Protein AF-A0A1G3K393-F1 (afdb_monomer)

Mean predicted aligned error: 14.32 Å

Structure (mmCIF, N/CA/C/O backbone):
data_AF-A0A1G3K393-F1
#
_entry.id   AF-A0A1G3K393-F1
#
loop_
_atom_site.group_PDB
_atom_site.id
_atom_site.type_symbol
_atom_site.label_atom_id
_atom_site.label_alt_id
_atom_site.label_comp_id
_atom_site.label_asym_id
_atom_site.label_entity_id
_atom_site.label_seq_id
_atom_site.pdbx_PDB_ins_code
_atom_site.Cartn_x
_atom_site.Cartn_y
_atom_site.Cartn_z
_atom_site.occupancy
_atom_site.B_iso_or_equiv
_atom_site.auth_seq_id
_atom_site.auth_comp_id
_atom_site.auth_asym_id
_atom_site.auth_atom_id
_atom_site.pdbx_PDB_model_num
ATOM 1 N N . PHE A 1 1 ? -11.808 -8.055 16.010 1.00 93.06 1 PHE A N 1
ATOM 2 C CA . PHE A 1 1 ? -11.341 -9.454 16.127 1.00 93.06 1 PHE A CA 1
ATOM 3 C C . PHE A 1 1 ? -9.830 -9.492 15.938 1.00 93.06 1 PHE A C 1
ATOM 5 O O . PHE A 1 1 ? -9.291 -8.567 15.343 1.00 93.06 1 PHE A O 1
ATOM 12 N N . LYS A 1 2 ? -9.135 -10.499 16.473 1.00 95.69 2 LYS A N 1
ATOM 13 C CA . LYS A 1 2 ? -7.683 -10.641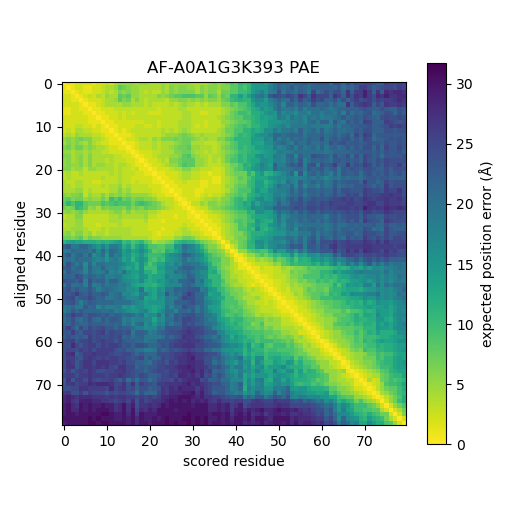 16.293 1.00 95.69 2 LYS A CA 1
ATOM 14 C C . LYS A 1 2 ? -7.395 -11.254 14.919 1.00 95.69 2 LYS A C 1
ATOM 16 O O . LYS A 1 2 ? -7.991 -12.272 14.581 1.00 95.69 2 LYS A O 1
ATOM 21 N N . SER A 1 3 ? -6.506 -10.637 14.150 1.00 92.94 3 SER A N 1
ATOM 22 C CA . SER A 1 3 ? -6.005 -11.137 12.868 1.00 92.94 3 SER A CA 1
ATOM 23 C C . SER A 1 3 ? -4.481 -11.114 12.924 1.00 92.94 3 SER A C 1
ATOM 25 O O . SER A 1 3 ? -3.869 -10.049 12.848 1.00 92.94 3 SER A O 1
ATOM 27 N N . GLY A 1 4 ? -3.860 -12.269 13.173 1.00 93.12 4 GLY A N 1
ATOM 28 C CA . GLY A 1 4 ? -2.432 -12.339 13.497 1.00 93.12 4 GLY A CA 1
ATOM 29 C C . GLY A 1 4 ? -2.097 -11.549 14.768 1.00 93.12 4 GLY A C 1
ATOM 30 O O . GLY A 1 4 ? -2.726 -11.747 15.809 1.00 93.12 4 GLY A O 1
ATOM 31 N N . ASN A 1 5 ? -1.134 -10.630 14.673 1.00 96.12 5 ASN A N 1
ATOM 32 C CA . ASN A 1 5 ? -0.743 -9.725 15.763 1.00 96.12 5 ASN A CA 1
ATOM 33 C C . ASN A 1 5 ? -1.498 -8.384 15.748 1.00 96.12 5 ASN A C 1
ATOM 35 O O . ASN A 1 5 ? -1.105 -7.451 16.442 1.00 96.12 5 ASN A O 1
ATOM 39 N N . SER A 1 6 ? -2.583 -8.281 14.977 1.00 90.00 6 SER A N 1
ATOM 40 C CA . SER A 1 6 ? -3.310 -7.027 14.769 1.00 90.00 6 SER A CA 1
ATOM 41 C C . SER A 1 6 ? -4.784 -7.128 15.173 1.00 90.00 6 SER A C 1
ATOM 43 O O . SER A 1 6 ? -5.388 -8.206 15.172 1.00 90.00 6 SER A O 1
ATOM 45 N N . LEU A 1 7 ? -5.376 -5.978 15.510 1.00 93.00 7 LEU A N 1
ATOM 46 C CA . LEU A 1 7 ? -6.819 -5.813 15.684 1.00 93.00 7 LEU A CA 1
ATOM 47 C C . LEU A 1 7 ? -7.460 -5.492 14.330 1.00 93.00 7 LEU A C 1
ATOM 49 O O . LEU A 1 7 ? -6.986 -4.624 13.607 1.00 93.00 7 LEU A O 1
ATOM 53 N N . ALA A 1 8 ? -8.556 -6.174 14.013 1.00 93.25 8 ALA A N 1
ATOM 54 C CA . ALA A 1 8 ? -9.298 -5.996 12.771 1.00 93.25 8 ALA A CA 1
ATOM 55 C C . ALA A 1 8 ? -10.799 -5.784 13.019 1.00 93.25 8 ALA A C 1
ATOM 57 O O . ALA A 1 8 ? -11.372 -6.288 13.994 1.00 93.25 8 ALA A O 1
ATOM 58 N N . LEU A 1 9 ? -11.447 -5.076 12.095 1.00 92.06 9 LEU A N 1
ATOM 59 C CA . LEU A 1 9 ? -12.893 -4.856 12.044 1.00 92.06 9 LEU A CA 1
ATOM 60 C C . LEU A 1 9 ? -13.483 -5.620 10.854 1.00 92.06 9 LEU A C 1
ATOM 62 O O . LEU A 1 9 ? -12.801 -5.849 9.858 1.00 92.06 9 LEU A O 1
ATOM 66 N N . ARG A 1 10 ? -14.746 -6.043 10.959 1.00 92.81 10 ARG A N 1
ATOM 67 C CA . ARG A 1 10 ? -15.477 -6.635 9.829 1.00 92.81 10 ARG A CA 1
ATOM 68 C C . ARG A 1 10 ? -16.308 -5.548 9.171 1.00 92.81 10 ARG A C 1
ATOM 70 O O . ARG A 1 10 ? -17.077 -4.880 9.856 1.00 92.81 10 ARG A O 1
ATOM 77 N N . LEU A 1 11 ? -16.160 -5.402 7.862 1.00 91.31 11 LEU A N 1
ATOM 78 C CA . LEU A 1 11 ? -16.902 -4.428 7.074 1.00 91.31 11 LEU A CA 1
ATOM 79 C C . LEU A 1 11 ? -17.971 -5.145 6.235 1.00 91.31 11 LEU A C 1
ATOM 81 O O . LEU A 1 11 ? -17.692 -6.218 5.691 1.00 91.31 11 LEU A O 1
ATOM 85 N N . PRO A 1 12 ? -19.195 -4.600 6.124 1.00 92.81 12 PRO A N 1
ATOM 86 C CA . PRO A 1 12 ? -20.217 -5.155 5.246 1.00 92.81 12 PRO A CA 1
ATOM 87 C C . PRO A 1 12 ? -19.776 -5.155 3.778 1.00 92.81 12 PRO A C 1
ATOM 89 O O . PRO A 1 12 ? -19.298 -4.144 3.267 1.00 92.81 12 PRO A O 1
ATOM 92 N N . LYS A 1 13 ? -20.038 -6.255 3.061 1.00 88.62 13 LYS A N 1
ATOM 93 C CA . LYS A 1 13 ? -19.744 -6.376 1.619 1.00 88.62 13 LYS A CA 1
ATOM 94 C C . LYS A 1 13 ? -20.442 -5.301 0.772 1.00 88.62 13 LYS A C 1
ATOM 96 O O . LYS A 1 13 ? -19.916 -4.888 -0.256 1.00 88.62 13 LYS A O 1
ATOM 101 N N . ALA A 1 14 ? -21.602 -4.821 1.225 1.00 91.94 14 ALA A N 1
ATOM 102 C CA . ALA A 1 14 ? -22.384 -3.778 0.560 1.00 91.94 14 ALA A CA 1
ATOM 103 C C . ALA A 1 14 ? -21.651 -2.428 0.434 1.00 91.94 14 ALA A C 1
ATOM 105 O O . ALA A 1 14 ? -22.046 -1.608 -0.385 1.00 91.94 14 ALA A O 1
ATOM 106 N N . LEU A 1 15 ? -20.574 -2.204 1.199 1.00 86.69 15 LEU A N 1
ATOM 107 C CA . LEU A 1 15 ? -19.756 -0.993 1.088 1.00 86.69 15 LEU A CA 1
ATOM 108 C C . LEU A 1 15 ? -18.921 -0.934 -0.202 1.00 86.69 15 LEU A C 1
ATOM 110 O O . LEU A 1 15 ? -18.355 0.111 -0.503 1.00 86.69 15 LEU A O 1
ATOM 114 N N . GLY A 1 16 ? -18.808 -2.036 -0.953 1.00 86.94 16 GLY A N 1
ATOM 115 C CA . GLY A 1 16 ? -18.118 -2.049 -2.249 1.00 86.94 16 GLY A CA 1
ATOM 116 C C . GLY A 1 16 ? -16.597 -1.858 -2.175 1.00 86.94 16 GLY A C 1
ATOM 117 O O . GLY A 1 16 ? -15.965 -1.580 -3.193 1.00 86.94 16 GLY A O 1
ATOM 118 N N . LEU A 1 17 ? -15.994 -2.006 -0.992 1.00 86.69 17 LEU A N 1
ATOM 119 C CA . LEU A 1 17 ? -14.544 -1.939 -0.821 1.00 86.69 17 LEU A CA 1
ATOM 120 C C . LEU A 1 17 ? -13.873 -3.145 -1.489 1.00 86.69 17 LEU A C 1
ATOM 122 O O . LEU A 1 17 ? -14.337 -4.279 -1.358 1.00 86.69 17 LEU A O 1
ATOM 126 N N . LYS A 1 18 ? -12.768 -2.899 -2.197 1.00 85.50 18 LYS A N 1
ATOM 127 C CA . LYS A 1 18 ? -11.975 -3.958 -2.827 1.00 85.50 18 LYS A CA 1
ATOM 128 C C . LYS A 1 18 ? -11.089 -4.637 -1.785 1.00 85.50 18 LYS A C 1
ATOM 130 O O . LYS A 1 18 ? -10.428 -3.966 -0.995 1.00 85.50 18 LYS A O 1
ATOM 135 N N . GLU A 1 19 ? -11.052 -5.964 -1.8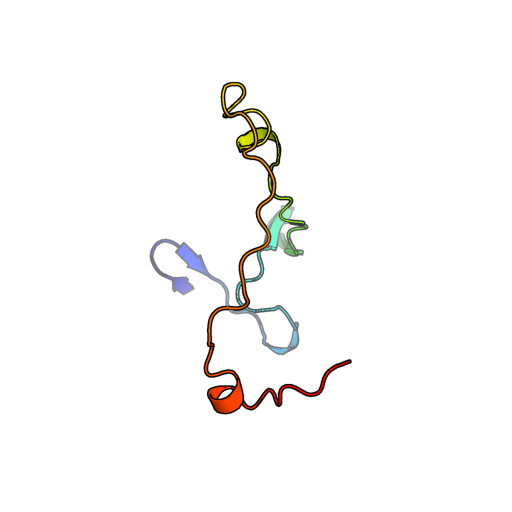04 1.00 84.50 19 GLU A N 1
ATOM 136 C CA . GLU A 1 19 ? -10.114 -6.729 -0.981 1.00 84.50 19 GLU A CA 1
ATOM 137 C C . GLU A 1 19 ? -8.667 -6.364 -1.344 1.00 84.50 19 GLU A C 1
ATOM 139 O O . GLU A 1 19 ? -8.342 -6.158 -2.513 1.00 84.50 19 GLU A O 1
ATOM 144 N N . GLY A 1 20 ? -7.804 -6.234 -0.334 1.00 84.62 20 GLY A N 1
ATOM 145 C CA . GLY A 1 20 ? -6.413 -5.809 -0.521 1.00 84.62 20 GLY A CA 1
ATOM 146 C C . GLY A 1 20 ? -6.220 -4.313 -0.807 1.00 84.62 20 GLY A C 1
ATOM 147 O O . GLY A 1 20 ? -5.083 -3.893 -1.012 1.00 84.62 20 GLY A O 1
ATOM 148 N N . ALA A 1 21 ? -7.287 -3.504 -0.807 1.00 87.06 21 ALA A N 1
ATOM 149 C CA . ALA A 1 21 ? -7.163 -2.053 -0.903 1.00 87.06 21 ALA A CA 1
ATOM 150 C C . ALA A 1 21 ? -6.523 -1.465 0.363 1.00 87.06 21 ALA A C 1
ATOM 152 O O . ALA A 1 21 ? -6.878 -1.818 1.489 1.00 87.06 21 ALA A O 1
ATOM 153 N N . GLU A 1 22 ? -5.592 -0.540 0.160 1.00 89.38 22 GLU A N 1
ATOM 154 C CA . GLU A 1 22 ? -4.966 0.229 1.230 1.00 89.38 22 GLU A CA 1
ATOM 155 C C . GLU A 1 22 ? -5.861 1.423 1.593 1.00 89.38 22 GLU A C 1
ATOM 157 O O . GLU A 1 22 ? -6.411 2.090 0.712 1.00 89.38 22 GLU A O 1
ATOM 162 N N . MET A 1 23 ? -6.039 1.679 2.889 1.00 90.56 23 MET A N 1
ATOM 163 C CA . MET A 1 23 ? -6.967 2.689 3.406 1.00 90.56 23 MET A CA 1
ATOM 164 C C . MET A 1 23 ? -6.248 3.566 4.431 1.00 90.56 23 MET A C 1
ATOM 166 O O . MET A 1 23 ? -5.517 3.060 5.282 1.00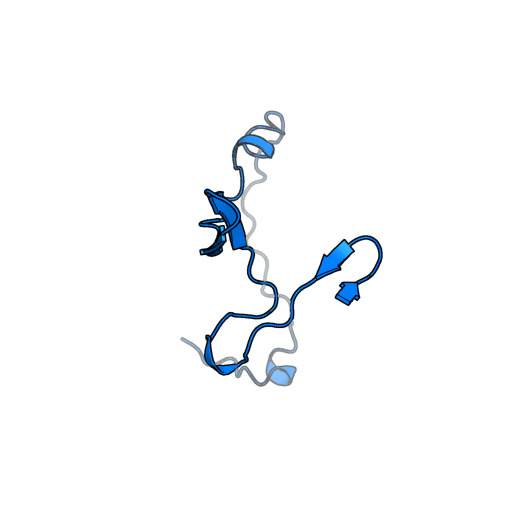 90.56 23 MET A O 1
ATOM 170 N N . THR A 1 24 ? -6.493 4.870 4.385 1.00 91.88 24 THR A N 1
ATOM 171 C CA . THR A 1 24 ? -6.043 5.818 5.407 1.00 91.88 24 THR A CA 1
ATOM 172 C C . THR A 1 24 ? -7.079 5.861 6.521 1.00 91.88 24 THR A C 1
ATOM 174 O O . THR A 1 24 ? -8.243 6.139 6.248 1.00 91.88 24 THR A O 1
ATOM 177 N N . LEU A 1 25 ? -6.666 5.614 7.765 1.00 91.56 25 LEU A N 1
ATOM 178 C CA . LEU A 1 25 ? -7.514 5.741 8.952 1.00 91.56 25 LEU A CA 1
ATOM 179 C C . LEU A 1 25 ? -7.241 7.083 9.639 1.00 91.56 25 LEU A C 1
ATOM 181 O O . LEU A 1 25 ? -6.088 7.390 9.944 1.00 91.56 25 LEU A O 1
ATOM 185 N N . ARG A 1 26 ? -8.286 7.862 9.914 1.00 93.00 26 ARG A N 1
ATOM 186 C CA . A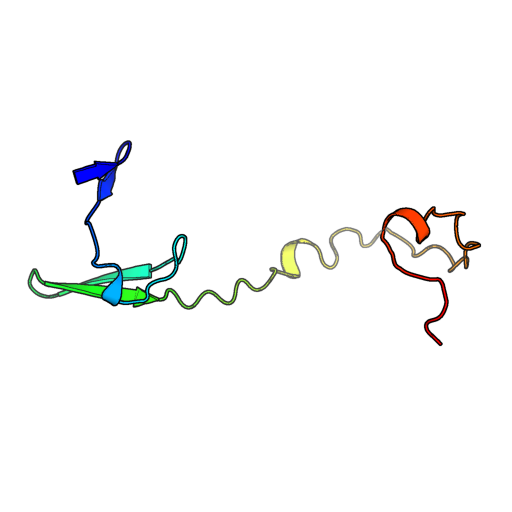RG A 1 26 ? -8.209 9.079 10.731 1.00 93.00 26 ARG A CA 1
ATOM 187 C C . ARG A 1 26 ? -9.057 8.906 11.983 1.00 93.00 26 ARG A C 1
ATOM 189 O O . ARG A 1 26 ? -10.149 8.347 11.921 1.00 93.00 26 ARG A O 1
ATOM 196 N N . GLU A 1 27 ? -8.530 9.368 13.109 1.00 93.25 27 GLU A N 1
ATOM 197 C CA . GLU A 1 27 ? -9.237 9.409 14.387 1.00 93.25 27 GLU A CA 1
ATOM 198 C C . GLU A 1 27 ? -9.567 10.865 14.713 1.00 93.25 27 GLU A C 1
ATOM 200 O O . GLU A 1 27 ? -8.684 11.720 14.705 1.00 93.25 27 GLU A O 1
ATOM 205 N N . GLU A 1 28 ? -10.846 11.144 14.952 1.00 91.00 28 GLU A N 1
ATOM 206 C CA . GLU A 1 28 ? -11.334 12.451 15.380 1.00 91.00 28 GLU A CA 1
ATOM 207 C C . GLU A 1 28 ? -12.388 12.273 16.472 1.00 91.00 28 GLU A C 1
ATOM 209 O O . GLU A 1 28 ? -13.470 11.731 16.233 1.00 91.00 28 GLU A O 1
ATOM 214 N N . GLN A 1 29 ? -12.091 12.762 17.679 1.00 91.50 29 GLN A N 1
ATOM 215 C CA . GLN A 1 29 ? -13.016 12.751 18.821 1.00 91.50 29 GLN A CA 1
ATOM 216 C C . GLN A 1 29 ? -13.585 11.349 19.123 1.00 91.50 29 GLN A C 1
ATOM 218 O O . GLN A 1 29 ? -14.772 11.194 19.418 1.00 91.50 29 GLN A O 1
ATOM 223 N N . GLY A 1 30 ? -12.757 10.307 19.008 1.00 90.81 30 GLY A N 1
ATOM 224 C CA . GLY A 1 30 ? -13.164 8.918 19.219 1.00 90.81 30 GLY A CA 1
ATOM 225 C C . GLY A 1 30 ? -13.958 8.299 18.064 1.00 90.81 30 GLY A C 1
ATOM 226 O O . GLY A 1 30 ? -14.430 7.167 18.189 1.00 90.81 30 GLY A O 1
ATOM 227 N N . LYS A 1 31 ? -14.116 9.003 16.937 1.00 91.38 31 LYS A N 1
ATOM 228 C CA . LYS A 1 31 ? -14.662 8.453 15.693 1.00 91.38 31 LYS A CA 1
ATOM 229 C C . LYS A 1 31 ? -13.527 8.108 14.742 1.00 91.38 31 LYS A C 1
ATOM 231 O O . LYS A 1 31 ? -12.570 8.861 14.606 1.00 91.38 31 LYS A O 1
ATOM 236 N N . TYR A 1 32 ? -13.680 6.989 14.046 1.00 91.06 32 TYR A N 1
ATOM 237 C CA . TYR A 1 32 ? -12.742 6.554 13.020 1.00 91.06 32 TYR A CA 1
ATOM 238 C C . TYR A 1 32 ? -13.365 6.737 11.639 1.00 91.06 32 TYR A C 1
ATOM 240 O O . TYR A 1 32 ? -14.415 6.154 11.358 1.00 91.06 32 TYR A O 1
ATOM 248 N N . SER A 1 33 ? -12.719 7.519 10.779 1.00 91.12 33 SER A N 1
ATOM 249 C CA . SER A 1 33 ? -13.045 7.619 9.356 1.00 91.12 33 SER A CA 1
ATOM 250 C C . SER A 1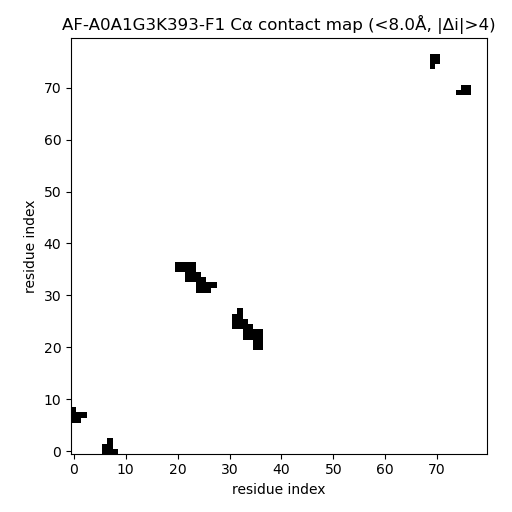 33 ? -11.964 6.927 8.531 1.00 91.12 33 SER A C 1
ATOM 252 O O . SER A 1 33 ? -10.790 6.904 8.907 1.00 91.12 33 SER A O 1
ATOM 254 N N . PHE A 1 34 ? -12.367 6.305 7.424 1.00 90.69 34 PHE A N 1
ATOM 255 C CA . PHE A 1 34 ? -11.444 5.644 6.513 1.00 90.69 34 PHE A CA 1
ATOM 256 C C . PHE A 1 34 ? -11.721 6.044 5.070 1.00 90.69 34 PHE A C 1
ATOM 258 O O . PHE A 1 34 ? -12.869 6.086 4.631 1.00 90.69 34 PHE A O 1
ATOM 265 N N . GLU A 1 35 ? -10.652 6.302 4.330 1.00 90.06 35 GLU A N 1
ATOM 266 C CA . GLU A 1 35 ? -10.694 6.710 2.927 1.00 90.06 35 GLU A CA 1
ATOM 267 C C . GLU A 1 35 ? -9.673 5.889 2.131 1.00 90.06 35 GLU A C 1
ATOM 269 O O . GLU A 1 35 ? -8.648 5.497 2.699 1.00 90.06 35 GLU A O 1
ATOM 274 N N . PRO A 1 36 ? -9.908 5.603 0.836 1.00 89.06 36 PRO A N 1
ATOM 275 C CA . PRO A 1 36 ? -8.913 4.943 -0.001 1.00 89.06 36 PRO A CA 1
ATOM 276 C C . PRO A 1 36 ? -7.579 5.688 0.046 1.00 89.06 36 PRO A C 1
ATOM 278 O O . PRO A 1 36 ? -7.525 6.897 -0.191 1.00 89.06 36 PRO A O 1
ATOM 281 N N . ALA A 1 37 ? -6.493 4.974 0.335 1.00 86.69 37 ALA A N 1
ATOM 282 C CA . ALA A 1 37 ? -5.167 5.562 0.264 1.00 86.69 37 ALA A CA 1
ATOM 283 C C . ALA A 1 37 ? -4.872 5.875 -1.209 1.00 86.69 37 ALA A C 1
ATOM 285 O O . ALA A 1 37 ? -4.803 4.971 -2.045 1.00 86.69 37 ALA A O 1
ATOM 286 N N . HIS A 1 38 ? -4.732 7.157 -1.550 1.00 69.50 38 HIS A N 1
ATOM 287 C CA . HIS A 1 38 ? -4.346 7.574 -2.893 1.00 69.50 38 HIS A CA 1
ATOM 288 C C . HIS A 1 38 ? -2.880 7.191 -3.122 1.00 69.50 38 HIS A C 1
ATOM 290 O O . HIS A 1 38 ? -1.968 7.975 -2.873 1.00 69.50 38 HIS A O 1
ATOM 296 N N . SER A 1 39 ? -2.645 5.950 -3.546 1.00 61.03 39 SER A N 1
ATOM 297 C CA . SER A 1 39 ? -1.334 5.487 -3.978 1.00 61.03 39 SER A CA 1
ATOM 298 C C . SER A 1 39 ? -1.378 5.182 -5.469 1.00 61.03 39 SER A C 1
ATOM 300 O O . SER A 1 39 ? -1.480 4.041 -5.916 1.00 61.03 39 SER A O 1
ATOM 302 N N . GLU A 1 40 ? -1.231 6.227 -6.284 1.00 62.22 40 GLU A N 1
ATOM 303 C CA . GLU A 1 40 ? -0.525 6.029 -7.545 1.00 62.22 40 GLU A CA 1
ATOM 304 C C . GLU A 1 40 ? 0.880 5.556 -7.162 1.00 62.22 40 GLU A C 1
ATOM 306 O O . GLU A 1 40 ? 1.748 6.365 -6.828 1.00 62.22 40 GLU A O 1
ATOM 311 N N . ARG A 1 41 ? 1.098 4.235 -7.112 1.00 63.47 41 ARG A N 1
ATOM 312 C CA . ARG A 1 41 ? 2.429 3.654 -6.918 1.00 63.47 41 ARG A CA 1
ATOM 313 C C . ARG A 1 41 ? 3.261 3.996 -8.147 1.00 63.47 41 ARG A C 1
ATOM 315 O O . ARG A 1 41 ? 3.380 3.205 -9.078 1.00 63.47 41 ARG A O 1
ATOM 322 N N . LYS A 1 42 ? 3.804 5.210 -8.169 1.00 72.00 42 LYS A N 1
ATOM 323 C CA . LYS A 1 42 ? 4.777 5.630 -9.165 1.00 72.00 42 LYS A CA 1
ATOM 324 C C . LYS A 1 42 ? 6.042 4.841 -8.893 1.00 72.00 42 LYS A C 1
ATOM 326 O O . LYS A 1 42 ? 6.541 4.806 -7.768 1.00 72.00 42 LYS A O 1
ATOM 331 N N . ILE A 1 43 ? 6.527 4.166 -9.927 1.00 75.75 43 ILE A N 1
ATOM 332 C CA . ILE A 1 43 ? 7.849 3.565 -9.882 1.00 75.75 43 ILE A CA 1
ATOM 333 C C . ILE A 1 43 ? 8.828 4.723 -9.688 1.00 75.75 43 ILE A C 1
ATOM 335 O O . ILE A 1 43 ? 8.850 5.666 -10.478 1.00 75.75 43 ILE A O 1
ATOM 339 N N . ASP A 1 44 ? 9.610 4.667 -8.617 1.00 80.06 44 ASP A N 1
ATOM 340 C CA . ASP A 1 44 ? 10.635 5.666 -8.351 1.00 80.06 44 ASP A CA 1
ATOM 341 C C . ASP A 1 44 ? 11.807 5.467 -9.320 1.00 80.06 44 ASP A C 1
ATOM 343 O O . ASP A 1 44 ? 12.707 4.654 -9.093 1.00 80.06 44 ASP A O 1
ATOM 347 N N . VAL A 1 45 ? 11.762 6.209 -10.428 1.00 81.81 45 VAL A N 1
ATOM 348 C CA . VAL A 1 45 ? 12.746 6.153 -11.515 1.00 81.81 45 VAL A CA 1
ATOM 349 C C . VAL A 1 45 ? 14.152 6.513 -11.032 1.00 81.81 45 VAL A C 1
ATOM 351 O O . VAL A 1 45 ? 15.135 5.972 -11.537 1.00 81.81 45 VAL A O 1
ATOM 354 N N . SER A 1 46 ? 14.267 7.346 -9.991 1.00 80.56 46 SER A N 1
ATOM 355 C CA . SER A 1 46 ? 15.559 7.769 -9.435 1.00 80.56 46 SER A CA 1
ATOM 356 C C . SER A 1 46 ? 16.369 6.614 -8.837 1.00 80.56 46 SER A C 1
ATOM 358 O O . SER A 1 46 ? 17.596 6.689 -8.737 1.00 80.56 46 SER A O 1
ATOM 360 N N . LYS A 1 47 ? 15.708 5.509 -8.468 1.00 81.44 47 LYS A N 1
ATOM 361 C CA . LYS A 1 47 ? 16.386 4.343 -7.890 1.00 81.44 47 LYS A CA 1
ATOM 362 C C . LYS A 1 47 ? 17.215 3.561 -8.901 1.00 81.44 47 LYS A C 1
ATOM 364 O O . LYS A 1 47 ? 18.158 2.894 -8.482 1.00 81.44 47 LYS A O 1
ATOM 369 N N . PHE A 1 48 ? 16.895 3.638 -10.192 1.00 83.12 48 PHE A N 1
ATOM 370 C CA . PHE A 1 48 ? 17.565 2.840 -11.225 1.00 83.12 48 PHE A CA 1
ATOM 371 C C . PHE A 1 48 ? 18.098 3.657 -12.405 1.00 83.12 48 PHE A C 1
ATOM 373 O O . PHE A 1 48 ? 19.112 3.270 -12.987 1.00 83.12 48 PHE A O 1
ATOM 380 N N . ALA A 1 49 ? 17.485 4.791 -12.750 1.00 83.75 49 ALA A N 1
ATOM 381 C CA . ALA A 1 49 ? 17.996 5.640 -13.818 1.00 83.75 49 ALA A CA 1
ATOM 382 C C . ALA A 1 49 ? 19.392 6.178 -13.460 1.00 83.75 49 ALA A C 1
ATOM 384 O O . ALA A 1 49 ? 19.597 6.755 -12.394 1.00 83.75 49 ALA A O 1
ATOM 385 N N . GLY A 1 50 ? 20.366 5.959 -14.348 1.00 80.31 50 GLY A N 1
ATOM 386 C CA . GLY A 1 50 ? 21.738 6.447 -14.179 1.00 80.31 50 GLY A CA 1
ATOM 387 C C . GLY A 1 50 ? 22.608 5.660 -13.192 1.00 80.31 50 GLY A C 1
ATOM 388 O O . GLY A 1 50 ? 23.706 6.107 -12.880 1.00 80.31 50 GLY A O 1
ATOM 389 N N . LYS A 1 51 ? 22.171 4.489 -12.700 1.00 85.06 51 LYS A N 1
ATOM 390 C CA . LYS A 1 51 ? 22.987 3.643 -11.803 1.00 85.06 51 LYS A CA 1
ATOM 391 C C . LYS A 1 51 ? 24.127 2.890 -12.497 1.00 85.06 51 LYS A C 1
ATOM 393 O O . LYS A 1 51 ? 25.007 2.398 -11.800 1.00 85.06 51 LYS A O 1
ATOM 398 N N . ALA A 1 52 ? 24.127 2.821 -13.827 1.00 85.44 52 ALA A N 1
ATOM 399 C CA . ALA A 1 52 ? 25.179 2.191 -14.625 1.00 85.44 52 ALA A CA 1
ATOM 400 C C . ALA A 1 52 ? 25.694 3.150 -15.720 1.00 85.44 52 ALA A C 1
ATOM 402 O O . ALA A 1 52 ? 25.477 2.902 -16.902 1.00 85.44 52 ALA A O 1
ATOM 403 N N . PRO A 1 53 ? 26.350 4.269 -15.353 1.00 83.50 53 PRO A N 1
ATOM 404 C CA . PRO A 1 53 ? 26.870 5.246 -16.316 1.00 83.50 53 PRO A CA 1
ATOM 405 C C . PRO A 1 53 ? 28.033 4.710 -17.165 1.00 83.50 53 PRO A C 1
ATOM 407 O O . PRO A 1 53 ? 28.360 5.300 -18.185 1.00 83.50 53 PRO A O 1
ATOM 410 N N . TRP A 1 54 ? 28.659 3.608 -16.743 1.00 85.38 54 TRP A N 1
ATOM 411 C CA . TRP A 1 54 ? 29.733 2.920 -17.467 1.00 85.38 54 TRP A CA 1
ATOM 412 C C . TRP A 1 54 ? 29.219 1.897 -18.491 1.00 85.38 54 TRP A C 1
ATOM 414 O O . TRP A 1 54 ? 30.024 1.243 -19.148 1.00 85.38 54 TRP A O 1
ATOM 424 N N . LEU A 1 55 ? 27.901 1.679 -18.568 1.00 86.38 55 LEU A N 1
ATOM 425 C CA . LEU A 1 55 ? 27.318 0.710 -19.486 1.00 86.38 55 LEU A CA 1
ATOM 426 C C . LEU A 1 55 ? 27.107 1.373 -20.847 1.00 86.38 55 LEU A C 1
ATOM 428 O O . LEU A 1 55 ? 26.212 2.202 -21.008 1.00 86.38 55 LEU A O 1
ATOM 432 N N . GLU A 1 56 ? 27.923 0.993 -21.825 1.00 85.50 56 GLU A N 1
ATOM 433 C CA . GLU A 1 56 ? 27.717 1.405 -23.210 1.00 85.50 56 GLU A CA 1
ATOM 434 C C . GLU A 1 56 ? 26.6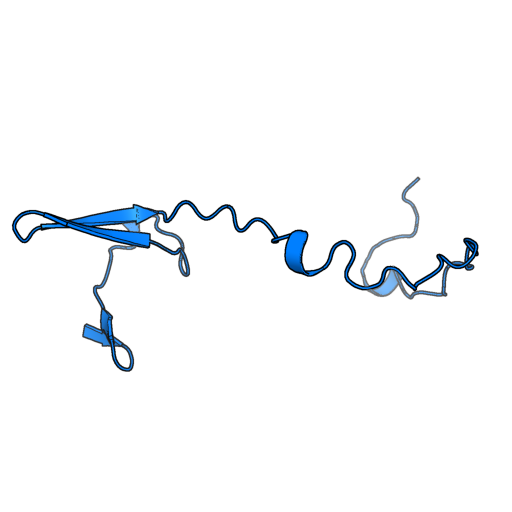08 0.551 -23.846 1.00 85.50 56 GLU A C 1
ATOM 436 O O . GLU A 1 56 ? 26.611 -0.677 -23.694 1.00 85.50 56 GLU A O 1
ATOM 441 N N . PRO A 1 57 ? 25.633 1.167 -24.540 1.00 81.25 57 PRO A N 1
ATOM 442 C CA . PRO A 1 57 ? 24.634 0.412 -25.271 1.00 81.25 57 PRO A CA 1
ATOM 443 C C . PRO A 1 57 ? 25.316 -0.384 -26.383 1.00 81.25 57 PRO A C 1
ATOM 445 O O . PRO A 1 57 ? 26.021 0.180 -27.220 1.00 81.25 57 PRO A O 1
ATOM 448 N N . LEU A 1 58 ? 25.074 -1.693 -26.406 1.00 85.75 58 LEU A N 1
ATOM 449 C CA . LEU A 1 58 ? 25.461 -2.521 -27.541 1.00 85.75 58 LEU A CA 1
ATOM 450 C C . LEU A 1 58 ? 24.705 -2.057 -28.798 1.00 85.75 58 LEU A C 1
ATOM 452 O O . LEU A 1 58 ? 23.566 -1.583 -28.686 1.00 85.75 58 LEU A O 1
ATOM 456 N N . PRO A 1 59 ? 25.310 -2.182 -29.994 1.00 87.94 59 PRO A N 1
ATOM 457 C CA . PRO A 1 59 ? 24.594 -1.948 -31.238 1.00 87.94 59 PRO A CA 1
ATOM 458 C C . PRO A 1 59 ? 23.347 -2.832 -31.284 1.00 87.94 59 PRO A C 1
ATOM 460 O O . PRO A 1 59 ? 23.356 -3.978 -30.834 1.00 87.94 59 PRO A O 1
ATOM 463 N N . ARG A 1 60 ? 22.252 -2.274 -31.804 1.00 84.50 60 ARG A N 1
ATOM 464 C CA . ARG A 1 60 ? 21.014 -3.026 -31.977 1.00 84.50 60 ARG A CA 1
ATOM 465 C C . ARG A 1 60 ? 21.255 -4.136 -32.997 1.00 84.50 60 ARG A C 1
ATOM 467 O O . ARG A 1 60 ? 21.493 -3.845 -34.165 1.00 84.50 60 ARG A O 1
ATOM 474 N N . GLU A 1 61 ? 21.127 -5.375 -32.550 1.00 87.88 61 GLU A N 1
ATOM 475 C CA . GLU A 1 61 ? 20.976 -6.537 -33.416 1.00 87.88 61 GLU A CA 1
ATOM 476 C C . GLU A 1 61 ? 19.497 -6.921 -33.421 1.00 87.88 61 GLU A C 1
ATOM 478 O O . GLU A 1 61 ? 18.888 -7.116 -32.364 1.00 87.88 61 GLU A O 1
ATOM 483 N N . ASP A 1 62 ? 18.894 -6.965 -34.607 1.00 83.38 62 ASP A N 1
ATOM 484 C CA . ASP A 1 62 ? 17.582 -7.577 -34.763 1.00 83.38 62 ASP A CA 1
ATOM 485 C C . ASP A 1 62 ? 17.801 -9.093 -34.801 1.00 83.38 62 ASP A C 1
ATOM 487 O O . ASP A 1 62 ? 18.505 -9.616 -35.663 1.00 83.38 62 ASP A O 1
ATOM 491 N N . PHE A 1 63 ? 17.249 -9.789 -33.812 1.00 83.12 63 PHE A N 1
ATOM 492 C CA . PHE A 1 63 ? 17.281 -11.244 -33.758 1.00 83.12 63 PHE A CA 1
ATOM 493 C C . PHE A 1 63 ? 16.118 -11.806 -34.568 1.00 83.12 63 PHE A C 1
ATOM 495 O O . PHE A 1 63 ? 15.019 -11.245 -34.539 1.00 83.12 63 PHE A O 1
ATOM 502 N N . ASP A 1 64 ? 16.344 -12.938 -35.231 1.00 84.56 64 ASP A N 1
ATOM 503 C CA . ASP A 1 64 ? 15.254 -13.705 -35.824 1.00 84.56 64 ASP A CA 1
ATOM 504 C C . ASP A 1 64 ? 14.241 -14.103 -34.746 1.00 84.56 64 ASP A C 1
ATOM 506 O O . ASP A 1 64 ? 14.599 -14.421 -33.602 1.00 84.56 64 ASP A O 1
ATOM 510 N N . ASP A 1 65 ? 12.962 -14.102 -35.122 1.00 77.56 65 ASP A N 1
ATOM 511 C CA . ASP A 1 65 ? 11.897 -14.549 -34.237 1.00 77.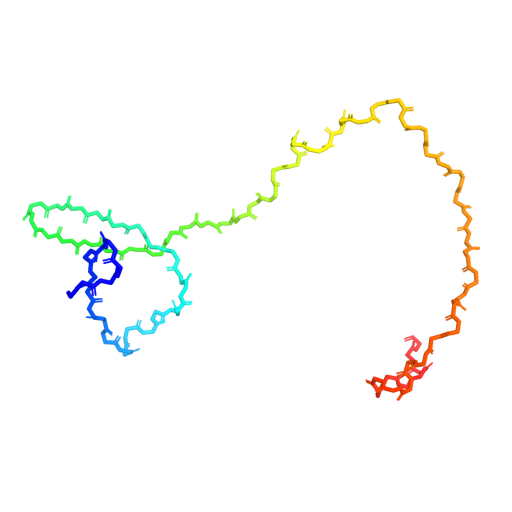56 65 ASP A CA 1
ATOM 512 C C . ASP A 1 65 ? 12.158 -16.004 -33.840 1.00 77.56 65 ASP A C 1
ATOM 514 O O . ASP A 1 65 ? 12.162 -16.923 -34.662 1.00 77.56 65 ASP A O 1
ATOM 518 N N . SER A 1 66 ? 12.404 -16.215 -32.547 1.00 78.88 66 SER A N 1
ATOM 519 C CA . SER A 1 66 ? 12.601 -17.555 -32.007 1.00 78.88 66 SER A CA 1
ATOM 520 C C . SER A 1 66 ? 11.358 -18.398 -32.312 1.00 78.88 66 SER A C 1
ATOM 522 O O . SER A 1 66 ? 10.243 -17.906 -32.094 1.00 78.88 66 SER A O 1
ATOM 524 N N . PRO A 1 67 ? 11.510 -19.652 -32.784 1.00 81.19 67 PRO A N 1
ATOM 525 C CA . PRO A 1 67 ? 10.374 -20.532 -32.995 1.00 81.19 67 PRO A CA 1
ATOM 526 C C . PRO A 1 67 ? 9.673 -20.736 -31.651 1.00 81.19 67 PRO A C 1
ATOM 528 O O . PRO A 1 67 ? 10.176 -21.405 -30.750 1.00 81.19 67 PRO A O 1
ATOM 531 N N . ARG A 1 68 ? 8.525 -20.082 -31.501 1.00 78.75 68 ARG A N 1
ATOM 532 C CA . ARG A 1 68 ? 7.665 -20.168 -30.327 1.00 78.75 68 ARG A CA 1
ATOM 533 C C . ARG A 1 68 ? 6.396 -20.881 -30.744 1.00 78.75 68 ARG A C 1
ATOM 535 O O . ARG A 1 68 ? 5.786 -20.527 -31.752 1.00 78.75 68 ARG A O 1
ATOM 542 N N . ASP A 1 69 ? 5.960 -21.821 -29.918 1.00 81.62 69 ASP A N 1
ATOM 543 C CA . ASP A 1 69 ? 4.718 -22.561 -30.119 1.00 81.62 69 ASP A CA 1
ATOM 544 C C . ASP A 1 69 ? 3.494 -21.699 -29.758 1.00 81.62 69 ASP A C 1
ATOM 546 O O . ASP A 1 69 ? 2.688 -22.042 -28.893 1.00 81.62 69 ASP A O 1
ATOM 550 N N . TRP A 1 70 ? 3.339 -20.543 -30.413 1.00 76.62 70 TRP A N 1
ATOM 551 C CA . TRP A 1 70 ? 2.225 -19.608 -30.204 1.00 76.62 70 TRP A CA 1
ATOM 552 C C . TRP A 1 70 ? 0.854 -20.274 -30.393 1.00 76.62 70 TRP A C 1
ATOM 554 O O . TRP A 1 70 ? -0.120 -19.896 -29.740 1.00 76.62 70 TRP A O 1
ATOM 564 N N . HIS A 1 71 ? 0.806 -21.324 -31.215 1.00 73.75 71 HIS A N 1
ATOM 565 C CA . HIS A 1 71 ? -0.363 -22.172 -31.435 1.00 73.75 71 HIS A CA 1
ATOM 566 C C . HIS A 1 71 ? -0.873 -22.869 -30.162 1.00 73.75 71 HIS A C 1
ATOM 568 O O . HIS A 1 71 ? -2.063 -23.148 -30.061 1.00 73.75 71 HIS A O 1
ATOM 574 N N . LEU A 1 72 ? -0.022 -23.097 -29.155 1.00 75.94 72 LEU A N 1
ATOM 575 C CA . LEU A 1 72 ? -0.443 -23.655 -27.862 1.00 75.94 72 LEU A CA 1
ATOM 576 C C . LEU A 1 72 ? -1.196 -22.639 -26.991 1.00 75.94 72 LEU A C 1
ATOM 578 O O . LEU A 1 72 ? -1.881 -23.021 -26.046 1.00 75.94 72 LEU A O 1
ATOM 582 N N . LEU A 1 73 ? -1.081 -21.347 -27.309 1.00 73.25 73 LEU A N 1
ATOM 583 C CA . LEU A 1 73 ? -1.757 -20.249 -26.615 1.00 73.25 73 LEU A CA 1
ATOM 584 C C . LEU A 1 73 ? -3.020 -19.774 -27.355 1.00 73.25 73 LEU A C 1
ATOM 586 O O . LEU A 1 73 ? -3.609 -18.772 -26.955 1.00 73.25 73 LEU A O 1
ATOM 590 N N . GLY A 1 74 ? -3.430 -20.461 -28.431 1.00 69.25 74 GLY A N 1
ATOM 591 C CA . GLY A 1 74 ? -4.599 -20.090 -29.239 1.00 69.25 74 GLY A CA 1
ATOM 592 C C . GLY A 1 74 ? -4.455 -18.746 -29.961 1.00 69.25 74 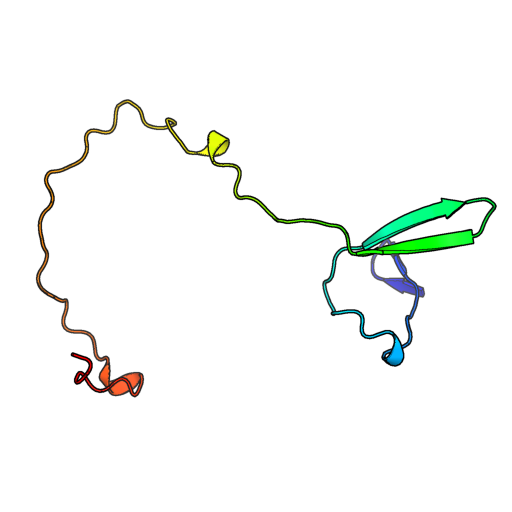GLY A C 1
ATOM 593 O O . GLY A 1 74 ? -5.457 -18.121 -30.30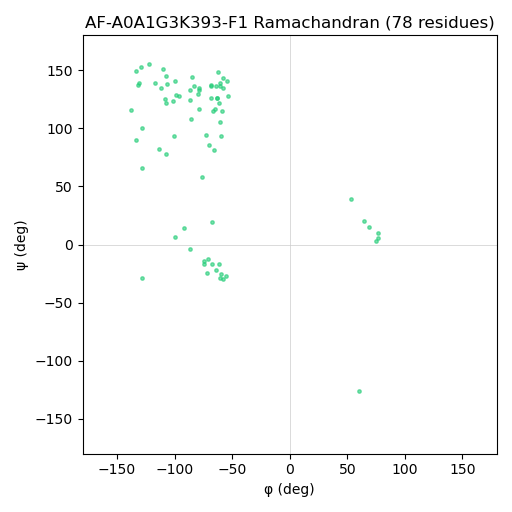1 1.00 69.25 74 GLY A O 1
ATOM 594 N N . ARG A 1 75 ? -3.218 -18.263 -30.143 1.00 64.31 75 ARG A N 1
ATOM 595 C CA . ARG A 1 75 ? -2.924 -17.042 -30.895 1.00 64.31 75 ARG A CA 1
ATOM 596 C C . ARG A 1 75 ? -2.448 -17.441 -32.281 1.00 64.31 75 ARG A C 1
ATOM 598 O O . ARG A 1 75 ? -1.270 -17.723 -32.488 1.00 64.31 75 ARG A O 1
ATOM 605 N N . ASP A 1 76 ? -3.383 -17.490 -33.213 1.00 63.19 76 ASP A N 1
ATOM 606 C CA . ASP A 1 76 ? -3.085 -17.773 -34.609 1.00 63.19 76 ASP A CA 1
ATOM 607 C C . ASP A 1 76 ? -2.217 -16.635 -35.162 1.00 63.19 76 ASP A C 1
ATOM 609 O O . ASP A 1 76 ? -2.465 -15.458 -34.889 1.00 63.19 76 ASP A O 1
ATOM 613 N N . ALA A 1 77 ? -1.176 -16.976 -35.923 1.00 58.19 77 ALA A N 1
ATOM 614 C CA . ALA A 1 77 ? -0.158 -16.053 -36.436 1.00 58.19 77 ALA A CA 1
ATOM 615 C C . ALA A 1 77 ? -0.674 -15.043 -37.492 1.00 58.19 77 ALA A C 1
ATOM 617 O O . ALA A 1 77 ? 0.108 -14.476 -38.250 1.00 58.19 77 ALA A O 1
ATOM 618 N N . SER A 1 78 ? -1.983 -14.801 -37.563 1.00 59.09 78 SER A N 1
ATOM 619 C CA . SER A 1 78 ? -2.622 -13.839 -38.458 1.00 59.09 78 SER A CA 1
ATOM 620 C C . SER A 1 78 ? -3.102 -12.621 -37.669 1.00 59.09 78 SER A C 1
ATOM 622 O O . SER A 1 78 ? -4.283 -12.476 -37.359 1.00 59.09 78 SER A O 1
ATOM 624 N N . GLY A 1 79 ? -2.166 -11.742 -37.334 1.00 53.28 79 GLY A N 1
ATOM 625 C CA . GLY A 1 79 ? -2.449 -10.379 -36.898 1.00 53.28 79 GLY A CA 1
ATOM 626 C C . GLY A 1 79 ? -1.517 -9.450 -37.654 1.00 53.28 79 GLY A C 1
ATOM 627 O O . GLY A 1 79 ? -0.391 -9.249 -37.208 1.00 53.28 79 GLY A O 1
ATOM 628 N N . ALA A 1 80 ? -1.974 -8.990 -38.821 1.00 37.75 80 ALA A N 1
ATOM 629 C CA . ALA A 1 80 ? -1.373 -7.874 -39.547 1.00 37.75 80 ALA A CA 1
ATOM 630 C C . ALA A 1 80 ? -1.459 -6.580 -38.725 1.00 37.75 80 ALA A C 1
ATOM 632 O O . ALA A 1 80 ? -2.447 -6.438 -37.964 1.00 37.75 80 ALA A O 1
#

Foldseek 3Di:
DDDPPDDDDDDDVVVVDDPPFDWDWDDDPNDIDIDGDPDPPDDPCVVPPPPCVVDDDDPDDDDDDDPDPVVVVVDDPPDD

Secondary structure (DSSP, 8-state):
-EETTEE-----GGG-PPTT--EEEEEETTEEEEEE--------GGGTTTS-TT-PPPPPPPPP-----GGGGT--S---

Sequence (80 aa):
FKSGNSLALRLPKALGLKEGAEMTLREEQGKYSFEPAHSERKIDVSKFAGKAPWLEPLPREDFDDSPRDWHLLGRDASGA

pLDDT: mean 82.74, std 10.95, range [37.75, 96.12]

Radius of gyration: 24.81 Å; Cα contacts (8 Å, |Δi|>4): 33; chains: 1; bounding box: 52×36×59 Å

Nearest PDB structures (foldseek):
  5l6m-assembly2_I  TM=5.637E-01  e=1.880E-02  Caulobacter vibrioides CB15
  5k8j-assembly1_A-2  TM=5.191E-01  e=4.789E-02  Caulobacter vibrioides CB15
  5l6m-assembly2_L-2  TM=5.242E-01  e=9.987E-02  Caulobacter vibrioides CB15
  6sd6-assembly1_A  TM=5.450E-01  e=1.265E+00  Shigella sonnei

Solvent-accessible surface area (backbone atoms only — not comparable to full-atom values): 5864 Å² total; per-residue (Å²): 87,81,54,87,98,40,85,47,83,91,76,67,77,88,73,67,77,64,86,92,64,60,64,44,76,46,80,56,97,92,42,78,49,75,45,77,46,89,66,82,80,68,80,66,56,80,82,58,64,76,75,59,82,84,64,74,82,73,81,90,74,88,73,78,84,72,95,64,74,44,68,82,74,74,48,71,94,80,74,131